Protein AF-A0A358KJJ2-F1 (afdb_monomer_lite)

Secondary structure (DSSP, 8-state):
----S--------PPPP------SEEEEEE--EEEE----TTSPP-EEEEEEESS-SSS---BS--PPSB--HHHHSSSSS----PPTTEEEEEE--GGGSPPPPTT----------------STTSTTTTBSPSP-

Foldseek 3Di:
DDDDPDDDDDDDDDDDDDDDFFFPWKWKDFQAAFDFDPDDPNDDTHGPSNHHDNDDPDDAWADDDADDTTTDSVQQVDPPPRDRGHGVRMDMDGHTDPVPDDDDDPPDDDDDDDDDDDDDQALDPPDDSSRHPDDDD

Structure (mmCIF, N/CA/C/O backbone):
data_AF-A0A358KJJ2-F1
#
_entry.id   AF-A0A358KJJ2-F1
#
loop_
_atom_site.group_PDB
_atom_site.id
_atom_site.type_symbol
_atom_site.label_atom_id
_atom_site.label_alt_id
_atom_site.label_comp_id
_atom_site.label_asym_id
_atom_site.label_entity_id
_atom_site.label_seq_id
_atom_site.pdbx_PDB_ins_code
_atom_site.Cartn_x
_atom_site.Cartn_y
_atom_site.Cartn_z
_atom_site.occupancy
_atom_site.B_iso_or_equiv
_atom_site.auth_seq_id
_atom_site.auth_comp_id
_atom_site.auth_asym_id
_atom_site.auth_atom_id
_atom_site.pdbx_PDB_model_num
ATOM 1 N N . GLU A 1 1 ? 20.433 7.196 6.150 1.00 55.75 1 GLU A N 1
ATOM 2 C CA . GLU A 1 1 ? 20.902 7.668 7.472 1.00 55.75 1 GLU A CA 1
ATOM 3 C C . GLU A 1 1 ? 19.703 7.665 8.415 1.00 55.75 1 GLU A C 1
ATOM 5 O O . GLU A 1 1 ? 18.621 8.026 7.969 1.00 55.75 1 GLU A O 1
ATOM 10 N N . ILE A 1 2 ? 19.835 7.159 9.645 1.00 61.72 2 IL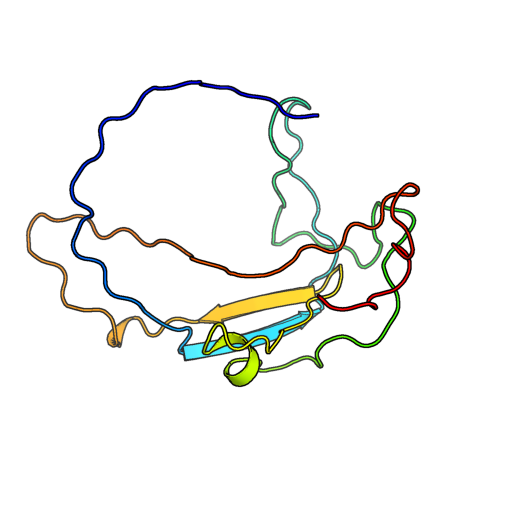E A N 1
ATOM 11 C CA . ILE A 1 2 ? 18.709 7.097 10.593 1.00 61.72 2 ILE A CA 1
ATOM 12 C C . ILE A 1 2 ? 18.821 8.287 11.545 1.00 61.72 2 ILE A C 1
ATOM 14 O O . ILE A 1 2 ? 19.781 8.378 12.310 1.00 61.72 2 ILE A O 1
ATOM 18 N N . HIS A 1 3 ? 17.835 9.183 11.499 1.00 68.06 3 HIS A N 1
ATOM 19 C CA . HIS A 1 3 ? 17.765 10.369 12.349 1.00 68.06 3 HIS A CA 1
ATOM 20 C C . HIS A 1 3 ? 16.674 10.191 13.405 1.00 68.06 3 HIS A C 1
ATOM 22 O O . HIS A 1 3 ? 15.548 9.814 13.089 1.00 68.06 3 HIS A O 1
ATOM 28 N N . TRP A 1 4 ? 16.999 10.497 14.661 1.00 72.06 4 TRP A N 1
ATOM 29 C CA . TRP A 1 4 ? 16.064 10.418 15.782 1.00 72.06 4 TRP A CA 1
ATOM 30 C C . TRP A 1 4 ? 15.870 11.816 16.362 1.00 72.06 4 TRP A C 1
ATOM 32 O O . TRP A 1 4 ? 16.839 12.465 16.751 1.00 72.06 4 TRP A O 1
ATOM 42 N N . ASN A 1 5 ? 14.623 12.275 16.445 1.00 72.75 5 ASN A N 1
ATOM 43 C CA . ASN A 1 5 ? 14.269 13.527 17.120 1.00 72.75 5 ASN A CA 1
ATOM 44 C C . ASN A 1 5 ? 13.942 13.317 18.610 1.00 72.75 5 ASN A C 1
ATOM 46 O O . ASN A 1 5 ? 14.048 14.252 19.402 1.00 72.75 5 ASN A O 1
ATOM 50 N N . ARG A 1 6 ? 13.558 12.095 19.007 1.00 82.19 6 ARG A N 1
ATOM 51 C CA . ARG A 1 6 ? 13.255 11.724 20.392 1.00 82.19 6 ARG A CA 1
ATOM 52 C C . ARG A 1 6 ? 13.503 10.237 20.630 1.00 82.19 6 ARG A C 1
ATOM 54 O O . ARG A 1 6 ? 13.123 9.400 19.821 1.00 82.19 6 ARG A O 1
ATOM 61 N N . ILE A 1 7 ? 14.054 9.925 21.799 1.00 85.44 7 ILE A N 1
ATOM 62 C CA . ILE A 1 7 ? 14.056 8.579 22.380 1.00 85.44 7 ILE A CA 1
ATOM 63 C C . ILE A 1 7 ? 13.223 8.652 23.659 1.00 85.44 7 ILE A C 1
ATOM 65 O O . ILE A 1 7 ? 13.400 9.568 24.464 1.00 85.44 7 ILE A O 1
ATOM 69 N N . ALA A 1 8 ? 12.281 7.728 23.830 1.00 89.50 8 ALA A N 1
ATOM 70 C CA . ALA A 1 8 ? 11.432 7.661 25.013 1.00 89.50 8 ALA A CA 1
ATOM 71 C C . ALA A 1 8 ? 11.250 6.210 25.463 1.00 89.50 8 ALA A C 1
ATOM 73 O O . ALA A 1 8 ? 11.126 5.310 24.635 1.00 89.50 8 ALA A O 1
ATOM 74 N N . LEU A 1 9 ? 11.201 6.010 26.779 1.00 92.75 9 LEU A N 1
ATOM 75 C CA . LEU A 1 9 ? 10.735 4.771 27.387 1.00 92.75 9 LEU A CA 1
ATOM 76 C C . LEU A 1 9 ? 9.233 4.912 27.646 1.00 92.75 9 LEU A C 1
ATOM 78 O O . LEU A 1 9 ? 8.798 5.913 28.216 1.00 92.75 9 LEU A O 1
ATOM 82 N N . LEU A 1 10 ? 8.451 3.937 27.196 1.00 91.44 10 LEU A N 1
ATOM 83 C CA . LEU A 1 10 ? 6.999 3.910 27.357 1.00 91.44 10 LEU A CA 1
ATOM 84 C C . LEU A 1 10 ? 6.616 2.701 28.208 1.00 91.44 10 LEU A C 1
ATOM 86 O O . LEU A 1 10 ? 7.194 1.624 28.056 1.00 91.44 10 LEU A O 1
ATOM 90 N N . GLU A 1 11 ? 5.630 2.868 29.085 1.00 91.69 11 GLU A N 1
ATOM 91 C CA . GLU A 1 11 ? 5.028 1.749 29.804 1.00 91.69 11 GLU A CA 1
ATOM 92 C C . GLU A 1 11 ? 3.990 1.056 28.921 1.00 91.69 11 GLU A C 1
ATOM 94 O O . GLU A 1 11 ? 3.242 1.695 28.175 1.00 91.69 11 GLU A O 1
ATOM 99 N N . LYS A 1 12 ? 3.933 -0.275 29.006 1.00 90.19 12 LYS A N 1
ATOM 100 C CA . LYS A 1 12 ? 2.899 -1.047 28.321 1.00 90.19 12 LYS A CA 1
ATOM 101 C C . LYS A 1 12 ? 1.543 -0.679 28.920 1.00 90.19 12 LYS A C 1
ATOM 103 O O . LYS A 1 12 ? 1.305 -0.912 30.100 1.00 90.19 12 LYS A O 1
ATOM 108 N N . THR A 1 13 ? 0.651 -0.168 28.086 1.00 88.69 13 THR A N 1
ATOM 109 C CA . THR A 1 13 ? -0.739 0.114 28.450 1.00 88.69 13 THR A CA 1
ATOM 110 C C . THR A 1 13 ? -1.680 -0.888 27.782 1.00 88.69 13 THR A C 1
ATOM 112 O O . THR A 1 13 ? -1.297 -1.605 26.852 1.00 88.69 13 THR A O 1
ATOM 115 N N . THR A 1 14 ? -2.917 -0.960 28.262 1.00 87.81 14 THR A N 1
ATOM 116 C CA . THR A 1 14 ? -3.991 -1.670 27.567 1.00 87.81 14 THR A CA 1
ATOM 117 C C . THR A 1 14 ? -4.359 -0.903 26.305 1.00 87.81 14 THR A C 1
ATOM 119 O O . THR A 1 14 ? -4.625 0.298 26.368 1.00 87.81 14 THR A O 1
ATOM 122 N N . LEU A 1 15 ? -4.385 -1.590 25.163 1.00 81.31 15 LEU A N 1
ATOM 123 C CA . LEU A 1 15 ? -4.869 -0.993 23.924 1.00 81.31 15 LEU A CA 1
ATOM 124 C C . LEU A 1 15 ? -6.348 -0.603 24.070 1.00 81.31 15 LEU A C 1
ATOM 126 O O . LEU A 1 15 ? -7.101 -1.329 24.726 1.00 81.31 15 LEU A O 1
ATOM 130 N N . PRO A 1 16 ? -6.774 0.520 23.465 1.00 81.56 16 PRO A N 1
ATOM 131 C CA . PRO A 1 16 ? -8.191 0.826 23.366 1.00 81.56 16 PRO A CA 1
ATOM 132 C C . PRO A 1 16 ? -8.902 -0.281 22.582 1.00 81.56 16 PRO A C 1
ATOM 134 O O . PRO A 1 16 ? -8.286 -0.992 21.784 1.00 81.56 16 PRO A O 1
ATOM 137 N N . ASN A 1 17 ? -10.215 -0.399 22.779 1.00 83.69 17 ASN A N 1
ATOM 138 C CA . ASN A 1 17 ? -11.032 -1.245 21.918 1.00 83.69 17 ASN A CA 1
ATOM 139 C C . ASN A 1 17 ? -10.849 -0.785 20.467 1.00 83.69 17 ASN A C 1
ATOM 141 O O . ASN A 1 17 ? -11.155 0.361 20.133 1.00 83.69 17 ASN A O 1
ATOM 145 N N . ALA A 1 18 ? -10.335 -1.678 19.629 1.00 87.31 18 ALA A N 1
ATOM 146 C CA . ALA A 1 18 ? -10.135 -1.438 18.212 1.00 87.31 18 ALA A CA 1
ATOM 147 C C . ALA A 1 18 ? -11.148 -2.258 17.413 1.00 87.31 18 ALA A C 1
ATOM 149 O O . ALA A 1 18 ? -11.482 -3.387 17.772 1.00 87.31 18 ALA A O 1
ATOM 150 N N . THR A 1 19 ? -11.628 -1.681 16.320 1.00 89.94 19 THR A N 1
ATOM 151 C CA . THR A 1 19 ? -12.433 -2.386 15.327 1.00 89.94 19 THR A CA 1
ATOM 152 C C . THR A 1 19 ? -11.635 -2.406 14.040 1.00 89.94 19 THR A C 1
ATOM 154 O O . THR A 1 19 ? -11.264 -1.347 13.537 1.00 89.94 19 THR A O 1
ATOM 157 N N . GLU A 1 20 ? -11.353 -3.603 13.536 1.00 91.62 20 GLU A N 1
ATOM 158 C CA . GLU A 1 20 ? -10.731 -3.766 12.228 1.00 91.62 20 GLU A CA 1
ATOM 159 C C . GLU A 1 20 ? -11.758 -3.441 11.142 1.00 91.62 20 GLU A C 1
ATOM 161 O O . GLU A 1 20 ? -12.922 -3.838 11.226 1.00 91.62 20 GLU A O 1
ATOM 166 N N . GLN A 1 21 ? -11.334 -2.657 10.158 1.00 93.00 21 GLN A N 1
ATOM 167 C CA . GLN A 1 21 ? -12.139 -2.261 9.011 1.00 93.00 21 GLN A CA 1
ATOM 168 C C . GLN A 1 21 ? -11.299 -2.490 7.767 1.00 93.00 21 GLN A C 1
ATOM 170 O O . GLN A 1 21 ? -10.164 -2.018 7.683 1.00 93.00 21 GLN A O 1
ATOM 175 N N . HIS A 1 22 ? -11.863 -3.221 6.815 1.00 93.31 22 HIS A N 1
ATOM 176 C CA . HIS A 1 22 ? -11.250 -3.426 5.512 1.00 93.31 22 HIS A CA 1
ATOM 177 C C . HIS A 1 22 ? -11.731 -2.344 4.547 1.00 93.31 22 HIS A C 1
ATOM 179 O O . HIS A 1 22 ? -12.842 -1.828 4.689 1.00 93.31 22 HIS A O 1
ATOM 185 N N . ALA A 1 23 ? -10.899 -2.016 3.560 1.00 95.88 23 ALA A N 1
ATOM 186 C CA . ALA A 1 23 ? -11.309 -1.136 2.476 1.00 95.88 23 ALA A CA 1
ATOM 187 C C . ALA A 1 23 ? -12.511 -1.753 1.739 1.00 95.88 23 ALA A C 1
ATOM 189 O O . ALA A 1 23 ? -12.487 -2.923 1.346 1.00 95.88 23 ALA A O 1
ATOM 190 N N . ALA A 1 24 ? -13.566 -0.961 1.569 1.00 96.69 24 ALA A N 1
ATOM 191 C CA . ALA A 1 24 ? -14.766 -1.336 0.834 1.00 96.69 24 ALA A CA 1
ATOM 192 C C . ALA A 1 24 ? -14.506 -1.340 -0.678 1.00 96.69 24 ALA A C 1
ATOM 194 O O . ALA A 1 24 ? -14.974 -2.230 -1.387 1.00 96.69 24 ALA A O 1
ATOM 195 N N . ALA A 1 25 ? -13.706 -0.393 -1.164 1.00 97.94 25 ALA A N 1
ATOM 196 C CA . ALA A 1 25 ? -13.261 -0.320 -2.548 1.00 97.94 25 ALA A CA 1
ATOM 197 C C . ALA A 1 25 ? -11.781 0.062 -2.610 1.00 97.94 25 ALA A C 1
ATOM 199 O O . ALA A 1 25 ? -11.233 0.665 -1.685 1.00 97.94 25 ALA A O 1
ATOM 200 N N . THR A 1 26 ? -11.145 -0.334 -3.704 1.00 98.56 26 THR A N 1
ATOM 201 C CA . THR A 1 26 ? -9.768 0.032 -4.015 1.00 98.56 26 THR A CA 1
ATOM 202 C C . THR A 1 26 ? -9.649 0.416 -5.474 1.00 98.56 26 THR A C 1
ATOM 204 O O . THR A 1 26 ? -10.392 -0.108 -6.307 1.00 98.56 26 THR A O 1
ATOM 207 N N . ASP A 1 27 ? -8.689 1.280 -5.773 1.00 98.75 27 ASP A N 1
ATOM 208 C CA . ASP A 1 27 ? -8.291 1.590 -7.141 1.00 98.75 27 ASP A CA 1
ATOM 209 C C . ASP A 1 27 ? -6.775 1.762 -7.195 1.00 98.75 27 ASP A C 1
ATOM 211 O O . ASP A 1 27 ? -6.216 2.612 -6.496 1.00 98.75 27 ASP A O 1
ATOM 215 N N . LEU A 1 28 ? -6.120 0.882 -7.956 1.00 98.88 28 LEU A N 1
ATOM 216 C CA . LEU A 1 28 ? -4.713 0.989 -8.316 1.00 98.88 28 LEU A CA 1
ATOM 217 C C . LEU A 1 28 ? -4.614 1.675 -9.677 1.00 98.88 28 LEU A C 1
ATOM 219 O O . LEU A 1 28 ? -5.116 1.146 -10.671 1.00 98.88 28 LEU A O 1
ATOM 223 N N . HIS A 1 29 ? -3.903 2.791 -9.750 1.00 98.69 29 HIS A N 1
ATOM 224 C CA . HIS A 1 29 ? -3.785 3.578 -10.975 1.00 98.69 29 HIS A CA 1
ATOM 225 C C . HIS A 1 29 ? -2.457 4.321 -11.055 1.00 98.69 29 HIS A C 1
ATOM 227 O O . HIS A 1 29 ? -1.721 4.445 -10.079 1.00 98.69 29 HIS A O 1
ATOM 233 N N . TRP A 1 30 ? -2.161 4.849 -12.241 1.00 98.00 30 TRP A N 1
ATOM 234 C CA . TRP A 1 30 ? -1.069 5.800 -12.411 1.00 98.00 30 TRP A CA 1
ATOM 235 C C . TRP A 1 30 ? -1.415 7.131 -11.746 1.00 98.00 30 TRP A C 1
ATOM 237 O O . TRP A 1 30 ? -2.449 7.725 -12.057 1.00 98.00 30 TRP A O 1
ATOM 247 N N . HIS A 1 31 ? -0.525 7.623 -10.891 1.00 97.44 31 HIS A N 1
ATOM 248 C CA . HIS A 1 31 ? -0.636 8.946 -10.274 1.00 97.44 31 HIS A CA 1
ATOM 249 C C . HIS A 1 31 ? 0.534 9.861 -10.665 1.00 97.44 31 HIS A C 1
ATOM 251 O O . HIS A 1 31 ? 0.360 11.063 -10.880 1.00 97.44 31 HIS A O 1
ATOM 257 N N . GLY A 1 32 ? 1.720 9.273 -10.822 1.00 96.62 32 GLY A N 1
ATOM 258 C CA . GLY A 1 32 ? 2.962 9.951 -11.164 1.00 96.62 32 GLY A CA 1
ATOM 259 C C . GLY A 1 32 ? 3.881 10.156 -9.961 1.00 96.62 32 GLY A C 1
ATOM 260 O O . GLY A 1 32 ? 3.609 9.751 -8.830 1.00 96.62 32 GLY A O 1
ATOM 261 N N . TYR A 1 33 ? 5.019 10.790 -10.218 1.00 94.25 33 TYR A N 1
ATOM 262 C CA . TYR A 1 33 ? 6.048 11.064 -9.222 1.00 94.25 33 TYR A CA 1
ATOM 263 C C . TYR A 1 33 ? 5.771 12.398 -8.535 1.00 94.25 33 TYR A C 1
ATOM 265 O O . TYR A 1 33 ? 5.837 13.449 -9.175 1.00 94.25 33 TYR A O 1
ATOM 273 N N . GLY A 1 34 ? 5.458 12.344 -7.240 1.00 92.75 34 GLY A N 1
ATOM 274 C CA . GLY A 1 34 ? 5.107 13.520 -6.447 1.00 92.75 34 GLY A CA 1
ATOM 275 C C . GLY A 1 34 ? 6.270 14.495 -6.267 1.00 92.75 34 GLY A C 1
ATOM 276 O O . GLY A 1 34 ? 7.404 14.095 -5.983 1.00 92.75 34 GLY A O 1
ATOM 277 N N . ALA A 1 35 ? 5.975 15.787 -6.386 1.00 93.94 35 ALA A N 1
ATOM 278 C CA . ALA A 1 35 ? 6.839 16.840 -5.883 1.00 93.94 35 ALA A CA 1
ATOM 279 C C . ALA A 1 35 ? 6.959 16.737 -4.354 1.00 93.94 35 ALA A C 1
ATOM 281 O O . ALA A 1 35 ? 6.106 16.160 -3.678 1.00 93.94 35 ALA A O 1
ATOM 282 N N . PHE A 1 36 ? 8.019 17.318 -3.795 1.00 93.75 36 PHE A N 1
ATOM 283 C CA . PHE A 1 36 ? 8.220 17.378 -2.350 1.00 93.75 36 PHE A CA 1
ATOM 284 C C . PHE A 1 36 ? 8.105 18.814 -1.855 1.00 93.75 36 PHE A C 1
ATOM 286 O O . PHE A 1 36 ? 8.584 19.746 -2.506 1.00 93.75 36 PHE A O 1
ATOM 293 N N . GLU A 1 37 ? 7.530 18.983 -0.667 1.00 95.69 37 GLU A N 1
ATOM 294 C CA . GLU A 1 37 ? 7.581 20.251 0.050 1.00 95.69 37 GLU A CA 1
ATOM 295 C C . GLU A 1 37 ? 9.043 20.674 0.275 1.00 95.69 37 GLU A C 1
ATOM 297 O O . GLU A 1 37 ? 9.919 19.856 0.577 1.00 95.69 37 GLU A O 1
ATOM 302 N N . ASN A 1 38 ? 9.320 21.974 0.144 1.00 95.31 38 ASN A N 1
ATOM 303 C CA . ASN A 1 38 ? 10.660 22.526 0.342 1.00 95.31 38 ASN A CA 1
ATOM 304 C C . ASN A 1 38 ? 10.980 22.687 1.838 1.00 95.31 38 ASN A C 1
ATOM 306 O O . ASN A 1 38 ? 10.987 23.798 2.375 1.00 95.31 38 ASN A O 1
ATOM 310 N N . HIS A 1 39 ? 11.230 21.564 2.510 1.00 93.88 39 HIS A N 1
ATOM 311 C CA . HIS A 1 39 ? 11.611 21.522 3.920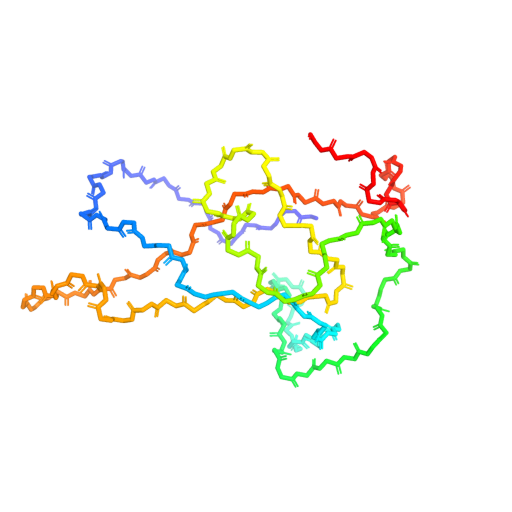 1.00 93.88 39 HIS A CA 1
ATOM 312 C C . HIS A 1 39 ? 13.126 21.515 4.139 1.00 93.88 39 HIS A C 1
ATOM 314 O O . HIS A 1 39 ? 13.896 21.091 3.272 1.00 93.88 39 HIS A O 1
ATOM 320 N N . PRO A 1 40 ? 13.594 21.935 5.330 1.00 93.44 40 PRO A N 1
ATOM 321 C CA . PRO A 1 40 ? 14.969 21.698 5.746 1.00 93.44 40 PRO A CA 1
ATOM 322 C C . PRO A 1 40 ? 15.370 20.224 5.597 1.00 93.44 40 PRO A C 1
ATOM 324 O O . PRO A 1 40 ? 14.636 19.332 6.007 1.00 93.44 40 PRO A O 1
ATOM 327 N N . ARG A 1 41 ? 16.593 19.966 5.110 1.00 87.31 41 ARG A N 1
ATOM 328 C CA . ARG A 1 41 ? 17.104 18.611 4.794 1.00 87.31 41 ARG A CA 1
ATOM 329 C C . ARG A 1 41 ? 17.086 17.586 5.940 1.00 87.31 41 ARG A C 1
ATOM 331 O O . ARG A 1 41 ? 17.325 16.414 5.692 1.00 87.31 41 ARG A O 1
ATOM 338 N N . HIS A 1 42 ? 16.898 18.026 7.181 1.00 85.50 42 HIS A N 1
ATOM 339 C CA . HIS A 1 42 ? 16.843 17.153 8.357 1.00 85.50 42 HIS A CA 1
ATOM 340 C C . HIS A 1 42 ? 15.419 16.685 8.694 1.00 85.50 42 HIS A C 1
ATOM 342 O O . HIS A 1 42 ? 15.248 15.904 9.629 1.00 85.50 42 HIS A O 1
ATOM 348 N N . LEU A 1 43 ? 14.404 17.188 7.987 1.00 87.62 43 LEU A N 1
ATOM 349 C CA . LEU A 1 43 ? 13.030 16.715 8.096 1.00 87.62 43 LEU A CA 1
ATOM 350 C C . LEU A 1 43 ? 12.766 15.603 7.069 1.00 87.62 43 LEU A C 1
ATOM 352 O O . LEU A 1 43 ? 13.451 15.543 6.045 1.00 87.62 43 LEU A O 1
ATOM 356 N N . PRO A 1 44 ? 11.784 14.722 7.328 1.00 87.75 44 PRO A N 1
ATOM 357 C CA . PRO A 1 44 ? 11.334 13.749 6.342 1.00 87.75 44 PRO A CA 1
ATOM 358 C C . PRO A 1 44 ? 10.898 14.415 5.034 1.00 87.75 44 PRO A C 1
ATOM 360 O O . PRO A 1 44 ? 10.410 15.545 5.030 1.00 87.75 44 PRO A O 1
ATOM 363 N N . LEU A 1 45 ? 11.041 13.683 3.930 1.00 90.06 45 LEU A N 1
ATOM 364 C CA . LEU A 1 45 ? 10.444 14.073 2.659 1.00 90.06 45 LEU A CA 1
ATOM 365 C C . LEU A 1 45 ? 8.916 14.055 2.794 1.00 90.06 45 LEU A C 1
ATOM 367 O O . LEU A 1 45 ? 8.347 13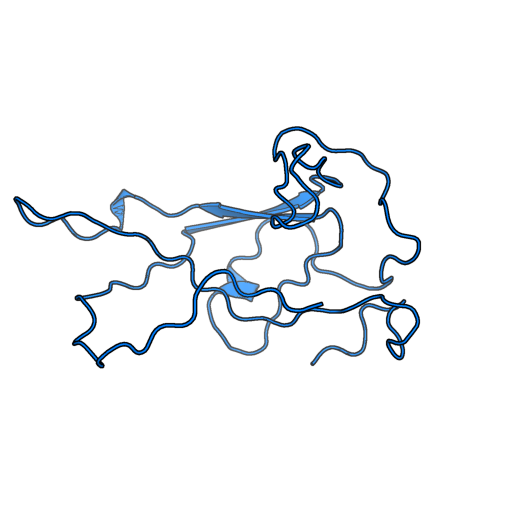.030 3.171 1.00 90.06 45 LEU A O 1
ATOM 371 N N . THR A 1 46 ? 8.266 15.170 2.461 1.00 92.69 46 THR A N 1
ATOM 372 C CA . THR A 1 46 ? 6.802 15.303 2.480 1.00 92.69 46 THR A CA 1
ATOM 373 C C . THR A 1 46 ? 6.302 15.474 1.047 1.00 92.69 46 THR A C 1
ATOM 375 O O . THR A 1 46 ? 6.569 16.520 0.453 1.00 92.69 46 THR A O 1
ATOM 378 N N . PRO A 1 47 ? 5.636 14.467 0.455 1.00 92.00 47 PRO A N 1
ATOM 379 C CA . PRO A 1 47 ? 5.069 14.582 -0.886 1.00 92.00 47 PRO A CA 1
ATOM 380 C C . PRO A 1 47 ? 3.913 15.590 -0.936 1.00 92.00 47 PRO A C 1
ATOM 382 O O . PRO A 1 47 ? 3.069 15.608 -0.041 1.00 92.00 47 PRO A O 1
ATOM 385 N N . ILE A 1 48 ? 3.830 16.370 -2.014 1.00 95.62 48 ILE A N 1
ATOM 386 C CA . ILE A 1 48 ? 2.661 17.191 -2.345 1.00 95.62 48 ILE A CA 1
ATOM 387 C C . ILE A 1 48 ? 1.780 16.360 -3.272 1.00 95.62 48 ILE A C 1
ATOM 389 O O . ILE A 1 48 ? 2.060 16.240 -4.461 1.00 95.62 48 ILE A O 1
ATOM 393 N N . HIS A 1 49 ? 0.725 15.766 -2.715 1.00 94.88 49 HIS A N 1
ATOM 394 C CA . HIS A 1 49 ? -0.123 14.798 -3.424 1.00 94.88 49 HIS A CA 1
ATOM 395 C C . HIS A 1 49 ? -0.636 15.313 -4.779 1.00 94.88 49 HIS A C 1
ATOM 397 O O . HIS A 1 49 ? -0.517 14.619 -5.776 1.00 94.88 49 HIS A O 1
ATOM 403 N N . ALA A 1 50 ? -1.102 16.562 -4.843 1.00 96.75 50 ALA A N 1
ATOM 404 C CA . ALA A 1 50 ? -1.686 17.136 -6.056 1.00 96.75 50 ALA A CA 1
ATOM 405 C C . ALA A 1 50 ? -0.671 17.538 -7.148 1.00 96.75 50 ALA A C 1
ATOM 407 O O . ALA A 1 50 ? -1.081 17.945 -8.235 1.00 96.75 50 ALA A O 1
ATOM 408 N N . GLU A 1 51 ? 0.635 17.487 -6.871 1.00 96.69 51 GLU A N 1
ATOM 409 C CA . GLU A 1 51 ? 1.682 17.935 -7.791 1.00 96.69 51 GLU A CA 1
ATOM 410 C C . GLU A 1 51 ? 2.543 16.750 -8.226 1.00 96.69 51 GLU A C 1
ATOM 412 O O . GLU A 1 51 ? 3.448 16.330 -7.505 1.00 96.69 51 GLU A O 1
ATOM 417 N N . THR A 1 52 ? 2.286 16.220 -9.423 1.00 96.94 52 THR A N 1
ATOM 418 C CA . THR A 1 52 ? 3.008 15.060 -9.960 1.00 96.94 52 THR A CA 1
ATOM 419 C C . THR A 1 52 ? 3.668 15.339 -11.305 1.00 96.94 52 THR A C 1
ATOM 421 O O . THR A 1 52 ? 3.343 16.291 -12.020 1.00 96.94 52 THR A O 1
ATOM 424 N N . THR A 1 53 ? 4.643 14.499 -11.648 1.00 95.31 53 THR A N 1
ATOM 425 C CA . THR A 1 53 ? 5.287 14.470 -12.964 1.00 95.31 53 THR A CA 1
ATOM 426 C C . THR A 1 53 ? 5.377 13.034 -13.470 1.00 95.31 53 THR A C 1
ATOM 428 O O . THR A 1 53 ? 5.408 12.101 -12.671 1.00 95.31 53 THR A O 1
ATOM 431 N N . ASP A 1 54 ? 5.528 12.846 -14.780 1.00 95.00 54 ASP A N 1
ATOM 432 C CA . ASP A 1 54 ? 5.723 11.510 -15.360 1.00 95.00 54 ASP A CA 1
ATOM 433 C C . ASP A 1 54 ? 7.192 11.052 -15.379 1.00 95.00 54 ASP A C 1
ATOM 435 O O . ASP A 1 54 ? 7.519 10.006 -15.937 1.00 95.00 54 ASP A O 1
ATOM 439 N N . THR A 1 55 ? 8.113 11.832 -14.800 1.00 92.62 55 THR A N 1
ATOM 440 C CA . THR A 1 55 ? 9.550 11.522 -14.804 1.00 92.62 55 THR A CA 1
ATOM 441 C C . THR A 1 55 ? 10.062 11.237 -13.389 1.00 92.62 55 THR A C 1
ATOM 443 O O . THR A 1 55 ? 9.916 12.090 -12.511 1.00 92.62 55 THR A O 1
ATOM 446 N N . PRO A 1 56 ? 10.701 10.078 -13.142 1.00 90.69 56 PRO A N 1
ATOM 447 C CA . PRO A 1 56 ? 11.266 9.780 -11.833 1.00 90.69 56 PRO A CA 1
ATOM 448 C C . PRO A 1 56 ? 12.473 10.681 -11.547 1.00 90.69 56 PRO A C 1
ATOM 450 O O . PRO A 1 56 ? 13.234 11.041 -12.446 1.00 90.69 56 PRO A O 1
ATOM 453 N N . ASN A 1 57 ? 12.697 11.004 -10.272 1.00 85.94 57 ASN A N 1
ATOM 454 C CA . ASN A 1 57 ? 13.881 11.752 -9.827 1.00 85.94 57 ASN A CA 1
ATOM 455 C C . ASN A 1 57 ? 15.084 10.841 -9.492 1.00 85.94 57 ASN A C 1
ATOM 457 O O . ASN A 1 57 ? 16.127 11.329 -9.051 1.00 85.94 57 ASN A O 1
ATOM 461 N N . TRP A 1 58 ? 14.963 9.532 -9.723 1.00 87.50 58 TRP A N 1
ATOM 462 C CA . TRP A 1 58 ? 16.022 8.534 -9.570 1.00 87.50 58 TRP A CA 1
ATOM 463 C C . TRP A 1 58 ? 16.348 7.859 -10.908 1.00 87.50 58 TRP A C 1
ATOM 465 O O . TRP A 1 58 ? 15.627 7.979 -11.895 1.00 87.50 58 TRP A O 1
ATOM 475 N N . ARG A 1 59 ? 17.480 7.148 -10.956 1.00 87.69 59 ARG A N 1
ATOM 476 C CA . ARG A 1 59 ? 18.010 6.558 -12.199 1.00 87.69 59 ARG A CA 1
ATOM 477 C C . ARG A 1 59 ? 17.482 5.161 -12.512 1.00 87.69 59 ARG A C 1
ATOM 479 O O . ARG A 1 59 ? 17.503 4.770 -13.674 1.00 87.69 59 ARG A O 1
ATOM 486 N N . ILE A 1 60 ? 17.092 4.398 -11.493 1.00 89.62 60 ILE A N 1
ATOM 487 C CA . ILE A 1 60 ? 16.705 2.991 -11.625 1.00 89.62 60 ILE A CA 1
ATOM 488 C C . ILE A 1 60 ? 15.285 2.843 -11.094 1.00 89.62 60 ILE A C 1
ATOM 490 O O . ILE A 1 60 ? 15.057 3.005 -9.902 1.00 89.62 60 ILE A O 1
ATOM 494 N N . THR A 1 61 ? 14.348 2.531 -11.983 1.00 91.38 61 THR A N 1
ATOM 495 C CA . THR A 1 61 ? 13.019 2.037 -11.609 1.00 91.38 61 THR A CA 1
ATOM 496 C C . THR A 1 61 ? 12.992 0.535 -11.894 1.00 91.38 61 THR A C 1
ATOM 498 O O . THR A 1 61 ? 13.319 0.152 -13.024 1.00 91.38 61 THR A O 1
ATOM 501 N N . PRO A 1 62 ? 12.634 -0.325 -10.921 1.00 94.50 62 PRO A N 1
ATOM 502 C CA . PRO A 1 62 ? 12.518 -1.759 -11.155 1.00 94.50 62 PRO A CA 1
ATOM 503 C C . PRO A 1 62 ? 11.583 -2.077 -12.325 1.00 94.50 62 PRO A C 1
ATOM 505 O O . PRO A 1 62 ? 10.487 -1.531 -12.434 1.00 94.50 62 PRO A O 1
ATOM 508 N N . SER A 1 63 ? 12.015 -2.985 -13.197 1.00 93.94 63 SER A N 1
ATOM 509 C CA . SER A 1 63 ? 11.250 -3.439 -14.362 1.00 93.94 63 SER A CA 1
ATOM 510 C C . SER A 1 63 ? 10.686 -4.847 -14.151 1.00 93.94 63 SER A C 1
ATOM 512 O O . SER A 1 63 ? 11.311 -5.694 -13.512 1.00 93.94 63 SER A O 1
ATOM 514 N N . GLY A 1 64 ? 9.496 -5.131 -14.677 1.00 96.19 64 GLY A N 1
ATOM 515 C CA . GLY A 1 64 ? 8.873 -6.449 -14.548 1.00 96.19 64 GLY A CA 1
ATOM 516 C C . GLY A 1 64 ? 7.354 -6.388 -14.545 1.00 96.19 64 GLY A C 1
ATOM 517 O O . GLY A 1 64 ? 6.761 -5.345 -14.813 1.00 96.19 64 GLY A O 1
ATOM 518 N N . TRP A 1 65 ? 6.732 -7.528 -14.253 1.00 97.12 65 TRP A N 1
ATOM 519 C CA . TRP A 1 65 ? 5.283 -7.619 -14.117 1.00 97.12 65 TRP A CA 1
ATOM 520 C C . TRP A 1 65 ? 4.845 -7.086 -12.757 1.00 97.12 65 TRP A C 1
ATOM 522 O O . TRP A 1 65 ? 5.371 -7.494 -11.725 1.00 97.12 65 TRP A O 1
ATOM 532 N N . VAL A 1 66 ? 3.862 -6.194 -12.777 1.00 97.69 66 VAL A N 1
ATOM 533 C CA . VAL A 1 66 ? 3.227 -5.619 -11.588 1.00 97.69 66 VAL A CA 1
ATOM 534 C C . VAL A 1 66 ? 1.718 -5.825 -11.663 1.00 97.69 66 VAL A C 1
ATOM 536 O O . VAL A 1 66 ? 1.199 -6.375 -12.641 1.00 97.69 66 VAL A O 1
ATOM 539 N N . THR A 1 67 ? 1.002 -5.435 -10.611 1.00 98.31 67 THR A N 1
ATOM 540 C CA . THR A 1 67 ? -0.452 -5.605 -10.575 1.00 98.31 67 THR A CA 1
ATOM 541 C C . THR A 1 67 ? -1.112 -4.712 -11.620 1.00 98.31 67 THR A C 1
ATOM 543 O O . THR A 1 67 ? -0.748 -3.554 -11.793 1.00 98.31 67 THR A O 1
ATOM 546 N N . ARG A 1 68 ? -2.080 -5.264 -12.357 1.00 98.19 68 ARG A N 1
ATOM 547 C CA . ARG A 1 68 ? -2.857 -4.492 -13.330 1.00 98.19 68 ARG A CA 1
ATOM 548 C C . ARG A 1 68 ? -3.715 -3.455 -12.600 1.00 98.19 68 ARG A C 1
ATOM 550 O O . ARG A 1 68 ? -4.313 -3.786 -11.582 1.00 98.19 68 ARG A O 1
ATOM 557 N N . TYR A 1 69 ? -3.837 -2.266 -13.183 1.00 98.75 69 TYR A N 1
ATOM 558 C CA . TYR A 1 69 ? -4.702 -1.196 -12.685 1.00 98.75 69 TYR A CA 1
ATOM 559 C C . TYR A 1 69 ? -6.176 -1.595 -12.528 1.00 98.75 69 T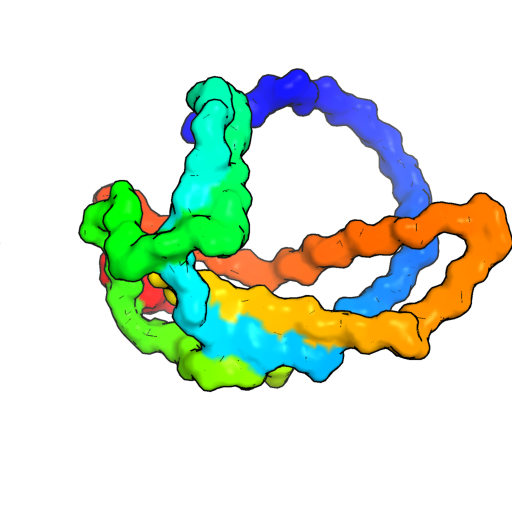YR A C 1
ATOM 561 O O . TYR A 1 69 ? -6.684 -2.474 -13.239 1.00 98.75 69 TYR A O 1
ATOM 569 N N . GLY A 1 70 ? -6.845 -0.903 -11.608 1.00 98.75 70 GLY A N 1
ATOM 570 C CA . GLY A 1 70 ? -8.213 -1.130 -11.160 1.00 98.75 70 GLY A CA 1
ATOM 571 C C . GLY A 1 70 ? -8.287 -1.683 -9.735 1.00 98.75 70 GLY A C 1
ATOM 572 O O . GLY A 1 70 ? -7.336 -1.607 -8.958 1.00 98.75 70 GLY A O 1
ATOM 573 N N . GLY A 1 71 ? -9.437 -2.268 -9.396 1.00 98.50 71 GLY A N 1
ATOM 574 C CA . GLY A 1 71 ? -9.684 -2.813 -8.062 1.00 98.50 71 GLY A CA 1
ATOM 575 C C . GLY A 1 71 ? -8.795 -4.006 -7.711 1.00 98.50 71 GLY A C 1
ATOM 576 O O . GLY A 1 71 ? -8.713 -4.985 -8.455 1.00 98.50 71 GLY A O 1
ATOM 577 N N . VAL A 1 72 ? -8.181 -3.941 -6.530 1.00 98.31 72 VAL A N 1
ATOM 578 C CA . VAL A 1 72 ? -7.271 -4.950 -5.964 1.00 98.31 72 VAL A CA 1
ATOM 579 C C . VAL A 1 72 ? -7.756 -5.502 -4.618 1.00 98.31 72 VAL A C 1
ATOM 581 O O . VAL A 1 72 ? -6.983 -6.142 -3.907 1.00 98.31 72 VAL A O 1
ATOM 584 N N . ASN A 1 73 ? -9.034 -5.301 -4.262 1.00 97.25 73 ASN A N 1
ATOM 585 C CA . ASN A 1 73 ? -9.623 -5.732 -2.985 1.00 97.25 73 ASN A CA 1
ATOM 586 C C . ASN A 1 73 ? -9.267 -7.187 -2.633 1.00 97.25 73 ASN A C 1
ATOM 588 O O . ASN A 1 73 ? -8.882 -7.469 -1.504 1.00 97.25 73 ASN A O 1
ATOM 592 N N . GLU A 1 74 ? -9.350 -8.103 -3.603 1.00 96.38 74 GLU A N 1
ATOM 593 C CA . GLU A 1 74 ? -9.056 -9.528 -3.396 1.00 96.38 74 GLU A CA 1
ATOM 594 C C . GLU A 1 74 ? -7.584 -9.814 -3.061 1.00 96.38 74 GLU A C 1
ATOM 596 O O . GLU A 1 74 ? -7.299 -10.790 -2.368 1.00 96.38 74 GLU A O 1
ATOM 601 N N . LEU A 1 75 ? -6.652 -8.981 -3.539 1.00 97.06 75 LEU A N 1
ATOM 602 C CA . LEU A 1 75 ? -5.214 -9.143 -3.303 1.00 97.06 75 LEU A CA 1
ATOM 603 C C . LEU A 1 75 ? -4.792 -8.652 -1.918 1.00 97.06 75 LEU A C 1
ATOM 605 O O . LEU A 1 75 ? -3.793 -9.132 -1.396 1.00 97.06 75 LEU A O 1
ATOM 609 N N . ILE A 1 76 ? -5.537 -7.708 -1.334 1.00 95.81 76 ILE A N 1
ATOM 610 C CA . ILE A 1 76 ? -5.209 -7.084 -0.042 1.00 95.81 76 ILE A CA 1
ATOM 611 C C . ILE A 1 76 ? -6.179 -7.466 1.087 1.00 95.81 76 ILE A C 1
ATOM 613 O O . ILE A 1 76 ? -6.072 -6.947 2.197 1.00 95.81 76 ILE A O 1
ATOM 617 N N . ALA A 1 77 ? -7.142 -8.353 0.820 1.00 94.00 77 ALA A N 1
ATOM 618 C CA . ALA A 1 77 ? -8.183 -8.727 1.778 1.00 94.00 77 ALA A CA 1
ATOM 619 C C . ALA A 1 77 ? -7.629 -9.417 3.037 1.00 94.00 77 ALA A C 1
ATOM 621 O O . ALA A 1 77 ? -8.232 -9.330 4.106 1.00 94.00 77 ALA A O 1
ATOM 622 N N . ALA A 1 78 ? -6.494 -10.110 2.920 1.00 94.19 78 ALA A N 1
ATOM 623 C CA . ALA A 1 78 ? -5.863 -10.842 4.009 1.00 94.19 78 ALA A CA 1
ATOM 624 C C . ALA A 1 78 ? -4.341 -10.916 3.825 1.00 94.19 78 ALA A C 1
ATOM 626 O O . ALA A 1 78 ? -3.813 -10.707 2.739 1.00 94.19 78 ALA A O 1
ATOM 627 N N . LYS A 1 79 ? -3.625 -11.270 4.897 1.00 93.50 79 LYS A N 1
ATOM 628 C CA . LYS A 1 79 ? -2.173 -11.523 4.869 1.00 93.50 79 LYS A CA 1
ATOM 629 C C . LYS A 1 79 ? -1.898 -12.970 4.449 1.00 93.50 79 LYS A C 1
ATOM 631 O O . LYS A 1 79 ? -1.394 -13.761 5.241 1.00 93.50 79 LYS A O 1
ATOM 636 N N . ASP A 1 80 ? -2.298 -13.330 3.234 1.00 94.56 80 ASP A N 1
ATOM 637 C CA . ASP A 1 80 ? -2.229 -14.694 2.687 1.00 94.56 80 ASP A CA 1
ATOM 638 C C . ASP A 1 80 ? -1.128 -14.863 1.619 1.00 94.56 80 ASP A C 1
ATOM 640 O O . ASP A 1 80 ? -1.169 -15.797 0.820 1.00 94.56 80 ASP A O 1
ATOM 644 N N . ASN A 1 81 ? -0.132 -13.967 1.625 1.00 90.88 81 ASN A N 1
ATOM 645 C CA . ASN A 1 81 ? 0.954 -13.858 0.641 1.00 90.88 81 ASN A CA 1
ATOM 646 C C . ASN A 1 81 ? 0.496 -13.573 -0.799 1.00 90.88 81 ASN A C 1
ATOM 648 O O . ASN A 1 81 ? 1.312 -13.628 -1.720 1.00 90.88 81 ASN A O 1
ATOM 652 N N . LYS A 1 82 ? -0.771 -13.208 -1.018 1.00 93.81 82 LYS A N 1
ATOM 653 C CA . LYS A 1 82 ? -1.128 -12.447 -2.216 1.00 93.81 82 LYS A CA 1
ATOM 654 C C . LYS A 1 82 ? -0.609 -11.025 -2.062 1.00 93.81 82 LYS A C 1
ATOM 656 O O . LYS A 1 82 ? -0.592 -10.467 -0.967 1.00 93.81 82 LYS A O 1
ATOM 661 N N . LEU A 1 83 ? -0.148 -10.458 -3.170 1.00 95.00 83 LEU A N 1
ATOM 662 C CA . LEU A 1 83 ? 0.474 -9.143 -3.197 1.00 95.00 83 LEU A CA 1
ATOM 663 C C . LEU A 1 83 ? -0.218 -8.288 -4.254 1.00 95.00 83 LEU A C 1
ATOM 665 O O . LEU A 1 83 ? -0.282 -8.673 -5.421 1.00 95.00 83 LEU A O 1
ATOM 669 N N . ALA A 1 84 ? -0.681 -7.106 -3.851 1.00 97.56 84 ALA A N 1
ATOM 670 C CA . ALA A 1 84 ? -0.782 -5.986 -4.772 1.00 97.56 84 ALA A CA 1
ATOM 671 C C . ALA A 1 84 ? 0.633 -5.414 -4.944 1.00 97.56 84 ALA A C 1
ATOM 673 O O . ALA A 1 84 ? 1.196 -4.826 -4.022 1.00 97.56 84 ALA A O 1
ATOM 674 N N . ILE A 1 85 ? 1.231 -5.649 -6.108 1.00 97.69 85 ILE A N 1
ATOM 675 C CA . ILE A 1 85 ? 2.544 -5.116 -6.485 1.00 97.69 85 ILE A CA 1
ATOM 676 C C . ILE A 1 85 ? 2.321 -3.726 -7.079 1.00 97.69 85 ILE A C 1
ATOM 678 O O . ILE A 1 85 ? 1.836 -3.619 -8.206 1.00 97.69 85 ILE A O 1
ATOM 682 N N . ILE A 1 86 ? 2.667 -2.699 -6.304 1.00 97.44 86 ILE A N 1
ATOM 683 C CA . ILE A 1 86 ? 2.524 -1.278 -6.642 1.00 97.44 86 ILE A CA 1
ATOM 684 C C . ILE A 1 86 ? 3.863 -0.791 -7.204 1.00 97.44 86 ILE A C 1
ATOM 686 O O . ILE A 1 86 ? 4.883 -0.883 -6.517 1.00 97.44 86 ILE A O 1
ATOM 690 N N . ALA A 1 87 ? 3.889 -0.331 -8.456 1.00 96.12 87 ALA A N 1
ATOM 691 C CA . ALA A 1 87 ? 5.113 0.151 -9.087 1.00 96.12 87 ALA A CA 1
ATOM 692 C C . ALA A 1 87 ? 5.415 1.605 -8.705 1.00 96.12 87 ALA A C 1
ATOM 694 O O . ALA A 1 87 ? 4.584 2.334 -8.166 1.00 96.12 87 ALA A O 1
ATOM 695 N N . ALA A 1 88 ? 6.626 2.061 -9.017 1.00 94.25 88 ALA A N 1
ATOM 696 C CA . ALA A 1 88 ? 6.993 3.440 -8.745 1.00 94.25 88 ALA A CA 1
ATOM 697 C C . ALA A 1 88 ? 6.216 4.410 -9.657 1.00 94.25 88 ALA A C 1
ATOM 699 O O . ALA A 1 88 ? 6.368 4.362 -10.879 1.00 94.25 88 ALA A O 1
ATOM 700 N N . GLY A 1 89 ? 5.451 5.318 -9.048 1.00 95.06 89 GLY A N 1
ATOM 701 C CA . GLY A 1 89 ? 4.533 6.240 -9.734 1.00 95.06 89 GLY A CA 1
ATOM 702 C C . GLY A 1 89 ? 3.069 5.786 -9.701 1.00 95.06 89 GLY A C 1
ATOM 703 O O . GLY A 1 89 ? 2.179 6.583 -10.000 1.00 95.06 89 GLY A O 1
ATOM 704 N N . ASP A 1 90 ? 2.804 4.545 -9.291 1.00 97.44 90 ASP A N 1
ATOM 705 C CA . ASP A 1 90 ? 1.444 4.088 -9.030 1.00 97.44 90 ASP A CA 1
ATOM 706 C C . ASP A 1 90 ? 0.932 4.629 -7.688 1.00 97.44 90 ASP A C 1
ATOM 708 O O . ASP A 1 90 ? 1.693 4.883 -6.750 1.00 97.44 90 ASP A O 1
ATOM 712 N N . GLU A 1 91 ? -0.386 4.738 -7.584 1.00 97.88 91 GLU A N 1
ATOM 713 C CA . GLU A 1 91 ? -1.115 4.994 -6.351 1.00 97.88 91 GLU A CA 1
ATOM 714 C C . GLU A 1 91 ? -2.171 3.908 -6.147 1.00 97.88 91 GLU A C 1
ATOM 716 O O . GLU A 1 91 ? -2.862 3.519 -7.085 1.00 97.88 91 GLU A O 1
ATOM 721 N N . LEU A 1 92 ? -2.311 3.444 -4.902 1.00 98.12 92 LEU A N 1
ATOM 722 C CA . LEU A 1 92 ? -3.425 2.607 -4.468 1.00 98.12 92 LEU A CA 1
ATOM 723 C C . LEU A 1 92 ? -4.309 3.405 -3.511 1.00 98.12 92 LEU A C 1
ATOM 725 O O . LEU A 1 92 ? -3.932 3.645 -2.361 1.00 98.12 92 LEU A O 1
ATOM 729 N N . THR A 1 93 ? -5.499 3.778 -3.969 1.00 98.06 93 THR A N 1
ATOM 730 C CA . THR A 1 93 ? -6.514 4.413 -3.122 1.00 98.06 93 THR A CA 1
ATOM 731 C C . THR A 1 93 ? -7.346 3.368 -2.385 1.00 98.06 93 THR A C 1
ATOM 733 O O . THR A 1 93 ? -7.606 2.274 -2.894 1.00 98.06 93 THR A O 1
ATOM 736 N N . LEU A 1 94 ? -7.735 3.700 -1.152 1.00 97.75 94 LEU A N 1
ATOM 737 C CA . LEU A 1 94 ? -8.515 2.847 -0.260 1.00 97.75 94 LEU A CA 1
ATOM 738 C C . LEU A 1 94 ? -9.735 3.626 0.229 1.00 97.75 94 LEU A C 1
ATOM 740 O O . LEU A 1 94 ? -9.591 4.585 0.990 1.00 97.75 94 LEU A O 1
ATOM 744 N N . ASP A 1 95 ? -10.923 3.171 -0.148 1.00 97.38 95 ASP A N 1
ATOM 745 C CA . ASP A 1 95 ? -12.177 3.741 0.332 1.00 97.38 95 ASP A CA 1
ATOM 746 C C . ASP A 1 95 ? -12.742 2.893 1.467 1.00 97.38 95 ASP A C 1
ATOM 748 O O . ASP A 1 95 ? -12.871 1.672 1.353 1.00 97.38 95 ASP A O 1
ATOM 752 N N . PHE A 1 96 ? -13.123 3.542 2.564 1.00 95.94 96 PHE A N 1
ATOM 753 C CA . PHE A 1 96 ? -13.740 2.898 3.722 1.00 95.94 96 PHE A CA 1
ATOM 754 C C . PHE A 1 96 ? -15.194 3.344 3.845 1.00 95.94 96 PHE A C 1
ATOM 756 O O . PHE A 1 96 ? -15.493 4.539 3.813 1.00 95.94 96 PHE A O 1
ATOM 763 N N . ASP A 1 97 ? -16.103 2.387 4.019 1.00 95.25 97 ASP A N 1
ATOM 764 C CA . ASP A 1 97 ? -17.515 2.686 4.230 1.00 95.25 97 ASP A CA 1
ATOM 765 C C . ASP A 1 97 ? -17.723 3.294 5.624 1.00 95.25 97 ASP A C 1
ATOM 767 O O . ASP A 1 97 ? -17.663 2.616 6.646 1.00 95.25 97 ASP A O 1
ATOM 771 N N . ALA A 1 98 ? -17.995 4.596 5.684 1.00 92.75 98 ALA A N 1
ATOM 772 C CA . ALA A 1 98 ? -18.248 5.275 6.951 1.00 92.75 98 ALA A CA 1
ATOM 773 C C . ALA A 1 98 ? -19.475 4.713 7.695 1.00 92.75 98 ALA A C 1
ATOM 775 O O . ALA A 1 98 ? -19.561 4.843 8.917 1.00 92.75 98 ALA A O 1
ATOM 776 N N . THR A 1 99 ? -20.417 4.082 6.984 1.00 93.75 99 THR A N 1
ATOM 777 C CA . THR A 1 99 ? -21.626 3.498 7.576 1.00 93.75 99 THR A CA 1
ATOM 778 C C . THR A 1 99 ? -21.372 2.148 8.251 1.00 93.75 99 THR A C 1
ATOM 780 O O . THR A 1 99 ? -22.155 1.757 9.116 1.00 93.75 99 THR A O 1
ATOM 783 N N . SER A 1 100 ? -20.254 1.473 7.944 1.00 91.88 100 SER A N 1
ATOM 784 C CA . SER A 1 100 ? -19.838 0.231 8.615 1.00 91.88 100 SER A CA 1
ATOM 785 C C . SER A 1 100 ? -19.144 0.475 9.962 1.00 91.88 100 SER A C 1
ATOM 787 O O . SER A 1 100 ? -18.857 -0.473 10.704 1.00 91.88 100 SER A O 1
ATOM 789 N N . LEU A 1 101 ? -18.851 1.737 10.296 1.00 91.44 101 LEU A N 1
ATOM 790 C CA . LEU A 1 101 ? -18.172 2.091 11.534 1.00 91.44 101 LEU A CA 1
ATOM 791 C C . LEU A 1 101 ? -19.111 1.935 12.743 1.00 91.44 101 LEU A C 1
ATOM 793 O O . LEU A 1 101 ? -20.265 2.364 12.700 1.00 91.44 101 LEU A O 1
ATOM 797 N N . PRO A 1 102 ? -18.621 1.392 13.875 1.00 89.94 102 PRO A N 1
ATOM 798 C CA . PRO A 1 102 ? -19.426 1.302 15.089 1.00 89.94 102 PRO A CA 1
ATOM 799 C C . PRO A 1 102 ? -19.775 2.701 15.602 1.00 89.94 102 PRO A C 1
ATOM 801 O O . PRO A 1 102 ? -18.973 3.623 15.458 1.00 89.94 102 PRO A O 1
ATOM 804 N N . THR A 1 103 ? -20.922 2.869 16.262 1.00 90.94 103 THR A N 1
ATOM 805 C CA . THR A 1 103 ? -21.321 4.154 16.861 1.00 90.94 103 THR A CA 1
ATOM 806 C C . THR A 1 103 ? -20.266 4.659 17.849 1.00 90.94 103 THR A C 1
ATOM 808 O O . THR A 1 103 ? -19.735 3.898 18.656 1.00 90.94 103 THR A O 1
ATOM 811 N N . GLN A 1 104 ? -19.938 5.951 17.780 1.00 90.44 104 GLN A N 1
ATOM 812 C CA . GLN A 1 104 ? -18.995 6.576 18.707 1.00 90.44 104 GLN A CA 1
ATOM 813 C C . GLN A 1 104 ? -19.668 6.825 20.063 1.00 90.44 104 GLN A C 1
ATOM 815 O O . GLN A 1 104 ? -20.726 7.455 20.087 1.00 90.44 104 GLN A O 1
ATOM 820 N N . PRO A 1 105 ? -19.079 6.373 21.184 1.00 89.38 105 PRO A N 1
ATOM 821 C CA . PRO A 1 105 ? -19.583 6.721 22.507 1.00 89.38 105 PRO A CA 1
ATOM 822 C C . PRO A 1 105 ? -19.515 8.232 22.768 1.00 89.38 105 PRO A C 1
ATOM 824 O O . PRO A 1 105 ? -18.601 8.913 22.292 1.00 89.38 105 PRO A O 1
ATOM 827 N N . THR A 1 106 ? -20.456 8.748 23.560 1.00 94.25 106 THR A N 1
ATOM 828 C CA . THR A 1 106 ? -20.468 10.150 23.999 1.00 94.25 106 THR A CA 1
ATOM 829 C C . THR A 1 106 ? -19.157 10.515 24.700 1.00 94.25 106 THR A C 1
ATOM 831 O O . THR A 1 106 ? -18.582 9.685 25.401 1.00 94.25 106 THR A O 1
ATOM 834 N N . ASP A 1 107 ? -18.685 11.745 24.491 1.00 94.19 107 ASP A N 1
ATOM 835 C CA . ASP A 1 107 ? -17.465 12.299 25.100 1.00 94.19 107 ASP A CA 1
ATOM 836 C C . ASP A 1 107 ? -16.172 11.506 24.818 1.00 94.19 107 ASP A C 1
ATOM 838 O O . ASP A 1 107 ? -15.201 11.585 25.570 1.00 94.19 107 ASP A O 1
ATOM 842 N N . THR A 1 108 ? -16.125 10.755 23.711 1.00 90.62 108 THR A N 1
ATOM 843 C CA . THR A 1 108 ? -14.906 10.073 23.243 1.00 90.62 108 THR A CA 1
ATOM 844 C C . THR A 1 108 ? -14.380 10.675 21.946 1.00 90.62 108 THR A C 1
ATOM 846 O O . THR A 1 108 ? -15.141 11.251 21.171 1.00 90.62 108 THR A O 1
ATOM 849 N N . THR A 1 109 ? -13.085 10.493 21.674 1.00 90.00 109 THR A N 1
ATOM 850 C CA . THR A 1 109 ? -12.458 10.803 20.380 1.00 90.00 109 THR A CA 1
ATOM 851 C C . THR A 1 109 ? -12.193 9.509 19.623 1.00 90.00 109 THR A C 1
ATOM 853 O O . THR A 1 109 ? -11.575 8.585 20.155 1.00 90.00 109 THR A O 1
ATOM 856 N N . ARG A 1 110 ? -12.634 9.439 18.365 1.00 90.75 110 ARG A N 1
ATOM 857 C CA . ARG A 1 110 ? -12.295 8.338 17.462 1.00 90.75 110 ARG A CA 1
ATOM 858 C C . ARG A 1 110 ? -10.961 8.612 16.780 1.00 90.75 110 ARG A C 1
ATOM 860 O O . ARG A 1 110 ? -10.775 9.667 16.182 1.00 90.75 110 ARG A O 1
ATOM 867 N N . HIS A 1 111 ? -10.073 7.629 16.826 1.00 91.75 111 HIS A N 1
ATOM 868 C CA . HIS A 1 111 ? -8.812 7.634 16.095 1.00 91.75 111 HIS A CA 1
ATOM 869 C C . HIS A 1 111 ? -8.849 6.574 14.995 1.00 91.75 111 HIS A C 1
ATOM 871 O O . HIS A 1 111 ? -9.456 5.518 15.172 1.00 91.75 111 HIS A O 1
ATOM 877 N N . PHE A 1 112 ? -8.180 6.856 13.880 1.00 92.06 112 PHE A N 1
ATOM 878 C CA . PHE A 1 112 ? -7.978 5.911 12.789 1.00 92.06 112 PHE A CA 1
ATOM 879 C C . PHE A 1 112 ? -6.497 5.570 12.697 1.00 92.06 112 PHE A C 1
ATOM 881 O O . PHE A 1 112 ? -5.639 6.432 12.888 1.00 92.06 112 PHE A O 1
ATOM 888 N N . PHE A 1 113 ? -6.210 4.308 12.411 1.00 92.25 113 PHE A N 1
ATOM 889 C CA . PHE A 1 113 ? -4.858 3.820 12.210 1.00 92.25 113 PHE A CA 1
ATOM 890 C C . PHE A 1 113 ? -4.847 2.962 10.952 1.00 92.25 113 PHE A C 1
ATOM 892 O O . PHE A 1 113 ? -5.527 1.938 10.896 1.00 92.25 113 PHE A O 1
ATOM 899 N N . LEU A 1 114 ? -4.093 3.398 9.944 1.00 94.06 114 LEU A N 1
ATOM 900 C CA . LEU A 1 114 ? -3.867 2.606 8.746 1.00 94.06 114 LEU A CA 1
ATOM 901 C C . LEU A 1 114 ? -2.786 1.568 9.052 1.00 94.06 114 LEU A C 1
ATOM 903 O O . LEU A 1 114 ? -1.625 1.914 9.268 1.00 94.06 114 LEU A O 1
ATOM 907 N N . PHE A 1 115 ? -3.179 0.298 9.073 1.00 92.25 115 PHE A N 1
ATOM 908 C CA . PHE A 1 115 ? -2.253 -0.820 9.179 1.00 92.25 115 PHE A CA 1
ATOM 909 C C . PHE A 1 115 ? -2.009 -1.405 7.784 1.00 92.25 115 PHE A C 1
ATOM 911 O O . PHE A 1 115 ? -2.933 -1.926 7.163 1.00 92.25 115 PHE A O 1
ATOM 918 N N . THR A 1 116 ? -0.764 -1.363 7.312 1.00 93.12 116 THR A N 1
ATOM 919 C CA . THR A 1 116 ? -0.328 -2.051 6.091 1.00 93.12 116 THR A CA 1
ATOM 920 C C . THR A 1 116 ? 0.658 -3.165 6.442 1.00 93.12 116 THR A C 1
ATOM 922 O O . THR A 1 116 ? 1.377 -3.104 7.439 1.00 93.12 116 THR A O 1
ATOM 925 N N . SER A 1 117 ? 0.671 -4.225 5.636 1.00 93.81 117 SER A N 1
ATOM 926 C CA . SER A 1 117 ? 1.617 -5.335 5.752 1.00 93.81 117 SER A CA 1
ATOM 927 C C . SER A 1 117 ? 2.120 -5.651 4.360 1.00 93.81 117 SER A C 1
ATOM 929 O O . SER A 1 117 ? 1.324 -5.988 3.489 1.00 93.81 117 SER A O 1
ATOM 931 N N . GLY A 1 118 ? 3.424 -5.551 4.153 1.00 93.94 118 GLY A N 1
ATOM 932 C CA . GLY A 1 118 ? 4.011 -5.746 2.841 1.00 93.94 118 GLY A CA 1
A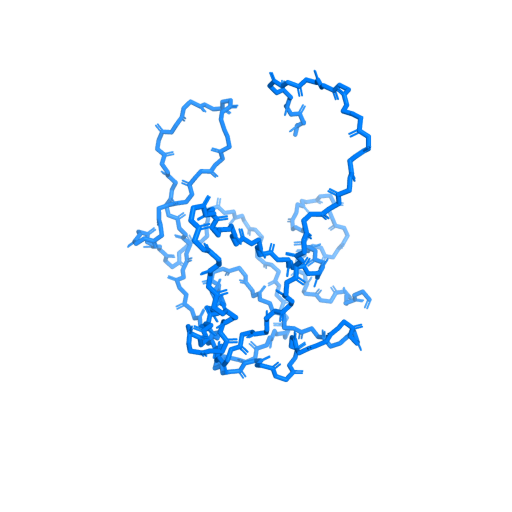TOM 933 C C . GLY A 1 118 ? 5.525 -5.703 2.888 1.00 93.94 118 GLY A C 1
ATOM 934 O O . GLY A 1 118 ? 6.134 -5.659 3.958 1.00 93.94 118 GLY A O 1
ATOM 935 N N . TRP A 1 119 ? 6.099 -5.715 1.696 1.00 93.44 119 TRP A N 1
ATOM 936 C CA . TRP A 1 119 ? 7.530 -5.680 1.455 1.00 93.44 119 TRP A CA 1
ATOM 937 C C . TRP A 1 119 ? 7.859 -4.446 0.628 1.00 93.44 119 TRP A C 1
ATOM 939 O O . TRP A 1 119 ? 7.047 -4.021 -0.191 1.00 93.44 119 TRP A O 1
ATOM 949 N N . ASP A 1 120 ? 9.049 -3.901 0.839 1.00 92.94 120 ASP A N 1
ATOM 950 C CA . ASP A 1 120 ? 9.589 -2.806 0.042 1.00 92.94 120 ASP A CA 1
ATOM 951 C C . ASP A 1 120 ? 10.738 -3.333 -0.823 1.00 92.94 120 ASP A C 1
ATOM 953 O O . ASP A 1 120 ? 11.589 -4.090 -0.341 1.00 92.94 120 ASP A O 1
ATOM 957 N N . LYS A 1 121 ? 10.740 -2.970 -2.108 1.00 92.50 121 LYS A N 1
ATOM 958 C CA . LYS A 1 121 ? 11.800 -3.339 -3.050 1.00 92.50 121 LYS A CA 1
ATOM 959 C C . LYS A 1 121 ? 12.703 -2.130 -3.253 1.00 92.50 121 LYS A C 1
ATOM 961 O O . LYS A 1 121 ? 12.340 -1.195 -3.960 1.00 92.50 121 LYS A O 1
ATOM 966 N N . ASP A 1 122 ? 13.898 -2.197 -2.682 1.00 90.88 122 ASP A N 1
ATOM 967 C CA . ASP A 1 122 ? 14.923 -1.180 -2.899 1.00 90.88 122 ASP A CA 1
ATOM 968 C C . ASP A 1 122 ? 15.536 -1.307 -4.313 1.00 90.88 122 ASP A C 1
ATOM 970 O O . ASP A 1 122 ? 15.654 -2.402 -4.875 1.00 90.88 122 ASP A O 1
ATOM 974 N N . ALA A 1 123 ? 15.916 -0.168 -4.887 1.00 91.19 123 ALA A N 1
ATOM 975 C CA . ALA A 1 123 ? 16.514 -0.029 -6.213 1.00 91.19 123 ALA A CA 1
ATOM 976 C C . ALA A 1 123 ? 17.863 0.718 -6.179 1.00 91.19 123 ALA A C 1
ATOM 978 O O . ALA A 1 123 ? 18.350 1.175 -7.219 1.00 91.19 123 ALA A O 1
ATOM 979 N N . ASP A 1 124 ? 18.483 0.850 -5.000 1.00 88.19 124 ASP A N 1
ATOM 980 C CA . ASP A 1 124 ? 19.855 1.343 -4.878 1.00 88.19 124 ASP A CA 1
ATOM 981 C C . ASP A 1 124 ? 20.863 0.448 -5.629 1.00 88.19 124 ASP A C 1
ATOM 983 O O . ASP A 1 124 ? 20.667 -0.752 -5.834 1.00 88.19 124 ASP A O 1
ATOM 987 N N . PHE A 1 125 ? 21.992 1.031 -6.035 1.00 86.50 125 PHE A N 1
ATOM 988 C CA . PHE A 1 125 ? 23.022 0.342 -6.814 1.00 86.50 125 PHE A CA 1
ATOM 989 C C . PHE A 1 125 ? 23.740 -0.786 -6.052 1.00 86.50 125 PHE A C 1
ATOM 991 O O . PHE A 1 125 ? 24.423 -1.594 -6.684 1.00 86.50 125 PHE A O 1
ATOM 998 N N . HIS A 1 126 ? 23.585 -0.873 -4.727 1.00 89.69 126 HIS A N 1
ATOM 999 C CA . HIS A 1 126 ? 24.057 -2.010 -3.932 1.00 89.69 126 HIS A CA 1
ATOM 1000 C C . HIS A 1 126 ? 23.036 -3.152 -3.813 1.00 89.69 126 HIS A C 1
ATOM 1002 O O . HIS A 1 126 ? 23.362 -4.198 -3.247 1.00 89.69 126 HIS A O 1
ATOM 1008 N N . VAL A 1 127 ? 21.816 -2.988 -4.334 1.00 89.44 127 VAL A N 1
ATOM 1009 C CA . VAL A 1 127 ? 20.771 -4.012 -4.262 1.00 89.44 127 VAL A CA 1
ATOM 1010 C C . VAL A 1 127 ? 20.956 -5.014 -5.394 1.00 89.44 127 VAL A C 1
ATOM 1012 O O . VAL A 1 127 ? 20.848 -4.692 -6.582 1.00 89.44 127 VAL A O 1
ATOM 1015 N N . ALA A 1 128 ? 21.204 -6.272 -5.031 1.00 91.00 128 ALA A N 1
ATOM 1016 C CA . ALA A 1 128 ? 21.199 -7.360 -5.996 1.00 91.00 128 ALA A CA 1
ATOM 1017 C C . ALA A 1 128 ? 19.821 -7.438 -6.675 1.00 91.00 128 ALA A C 1
ATOM 1019 O O . ALA A 1 128 ? 18.802 -7.571 -6.003 1.00 91.00 128 ALA A O 1
ATOM 1020 N N . GLN A 1 129 ? 19.797 -7.352 -8.009 1.00 92.19 129 GLN A N 1
ATOM 1021 C CA . GLN A 1 129 ? 18.563 -7.355 -8.805 1.00 92.19 129 GLN A CA 1
ATOM 1022 C C . GLN A 1 129 ? 17.588 -6.207 -8.462 1.00 92.19 129 GLN A C 1
ATOM 1024 O O . GLN A 1 129 ? 16.390 -6.325 -8.706 1.00 92.19 129 GLN A O 1
ATOM 1029 N N . GLY A 1 130 ? 18.086 -5.065 -7.963 1.00 93.00 130 GLY A N 1
ATOM 1030 C CA . GLY A 1 130 ? 17.277 -3.858 -7.710 1.00 93.00 130 GLY A CA 1
ATOM 1031 C C . GLY A 1 130 ? 16.669 -3.220 -8.971 1.00 93.00 130 GLY A C 1
ATOM 1032 O O . GLY A 1 130 ? 15.848 -2.318 -8.888 1.00 93.00 130 GLY A O 1
ATOM 1033 N N . TRP A 1 131 ? 17.045 -3.694 -10.162 1.00 93.94 131 TRP A N 1
ATOM 1034 C CA . TRP A 1 131 ? 16.490 -3.262 -11.451 1.00 93.94 131 TRP A CA 1
ATOM 1035 C C . TRP A 1 131 ? 15.338 -4.150 -11.957 1.00 93.94 131 TRP A C 1
ATOM 1037 O O . TRP A 1 131 ? 14.771 -3.863 -13.017 1.00 93.94 131 TRP A O 1
ATOM 1047 N N . THR A 1 132 ? 14.976 -5.216 -11.233 1.00 95.50 132 THR A N 1
ATOM 1048 C CA . THR A 1 132 ? 13.822 -6.071 -11.549 1.00 95.50 132 THR A CA 1
ATOM 1049 C C . THR A 1 132 ? 12.846 -6.166 -10.383 1.00 95.50 132 THR A C 1
ATOM 1051 O O . THR A 1 132 ? 13.256 -6.146 -9.226 1.00 95.50 132 THR A O 1
ATOM 1054 N N . VAL A 1 133 ? 11.552 -6.320 -10.682 1.00 96.06 133 VAL A N 1
ATOM 1055 C CA . VAL A 1 133 ? 10.525 -6.617 -9.664 1.00 96.06 133 VAL A CA 1
ATOM 1056 C C . VAL A 1 133 ? 10.864 -7.930 -8.952 1.00 96.06 133 VAL A C 1
ATOM 1058 O O . VAL A 1 133 ? 11.002 -7.966 -7.731 1.00 96.06 133 VAL A O 1
ATOM 1061 N N . GLU A 1 134 ? 11.117 -8.983 -9.727 1.00 94.75 134 GLU A N 1
ATOM 1062 C CA . GLU A 1 134 ? 11.534 -10.291 -9.220 1.00 94.75 134 GLU A CA 1
ATOM 1063 C C . GLU A 1 134 ? 12.935 -10.255 -8.569 1.00 94.75 134 GLU A C 1
ATOM 1065 O O . GLU A 1 134 ? 13.763 -9.400 -8.919 1.00 94.75 134 GLU A O 1
ATOM 1070 N N . PRO A 1 135 ? 13.241 -11.191 -7.652 1.00 93.81 135 PRO A N 1
ATOM 1071 C CA . PRO A 1 135 ? 12.320 -12.164 -7.059 1.00 93.81 135 PRO A CA 1
ATOM 1072 C C . PRO A 1 135 ? 11.332 -11.506 -6.087 1.00 93.81 135 PRO A C 1
ATOM 1074 O O . PRO A 1 135 ? 11.689 -10.549 -5.392 1.00 93.81 135 PRO A O 1
ATOM 1077 N N . LEU A 1 136 ? 10.112 -12.037 -6.039 1.00 92.88 136 LEU A N 1
ATOM 1078 C CA . LEU A 1 136 ? 9.156 -11.761 -4.969 1.00 92.88 136 LEU A CA 1
ATOM 1079 C C . LEU A 1 136 ? 9.527 -12.526 -3.676 1.00 92.88 136 LEU A C 1
ATOM 1081 O O . LEU A 1 136 ? 10.197 -13.561 -3.754 1.00 92.88 136 LEU A O 1
ATOM 1085 N N . PRO A 1 137 ? 9.149 -11.994 -2.500 1.00 89.62 137 PRO A N 1
ATOM 1086 C CA . PRO A 1 137 ? 9.398 -12.610 -1.193 1.00 89.62 137 PRO A CA 1
ATOM 1087 C C . PRO A 1 137 ? 8.649 -13.931 -0.968 1.00 89.62 137 PRO A C 1
ATOM 1089 O O . PRO A 1 137 ? 7.595 -14.150 -1.611 1.00 89.62 137 PRO A O 1
#

Radius of gyrati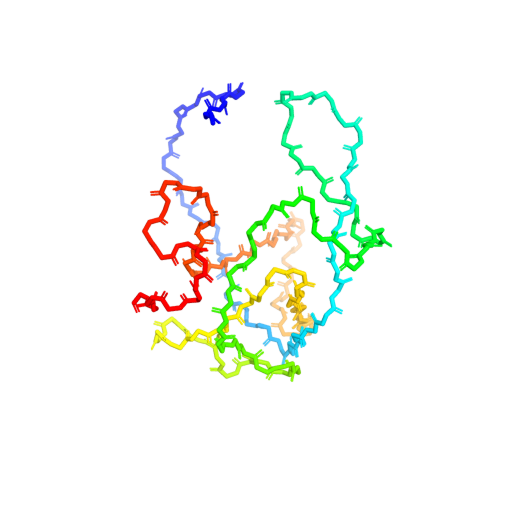on: 18.74 Å; chains: 1; bounding box: 46×37×45 Å

pLDDT: mean 92.2, std 6.46, range [55.75, 98.88]

Sequence (137 aa):
EIHWNRIALLEKTTLPNATEQHAAATDLHWHGYGAFENHPRHLPLTPIHAETTDTPNWRITPSGWVTRYGGVNELIAAKDNKLAIIAAGDELTLDFDATSLPTQPTDTTRHFFLFTSGWDKDADFHVAQGWTVEPLP